Protein AF-A0A822FYW0-F1 (afdb_monomer_lite)

Radius of gyration: 16.7 Å; chains: 1; bounding box: 43×36×46 Å

pLDDT: mean 86.55, std 10.82, range [49.66, 96.69]

Secondary structure (DSSP, 8-state):
--EEEETTTTEEEESSSTTEEE-S----S-STTB---EEEEETHHHHH---S--EEEEEEE-SEEEEE--TT-SS-EEEEE--TTT-TTTT-EEEEEEETTTTEEE--SSHHHHHHHHHHHHHS--SSPPTTTSS-HHHHHHHHHTSGGG--SS---HHHHHHHHHHHHHS--

Sequence (173 aa):
IAFKYNCDNKIITSREYSDMYIDEDQWFGTLTGLKSGLLLSPIAIIKQNNSHYLCRKLIVPFGQVQAIKKSNEDHQTVNIERKSSSTSFIHEYFVFILNDRLRILQPTDSPAGWLYLALLHAMTSHPLPDQYMGMTGMERCFQLLHSAGCWSTQPYDSITRNILLQIATISPK

Structure (mmCIF, N/CA/C/O backbone):
data_AF-A0A822FYW0-F1
#
_entry.id   AF-A0A822FYW0-F1
#
loop_
_atom_site.group_PDB
_atom_site.id
_atom_site.type_symbol
_atom_site.label_atom_id
_atom_site.label_alt_id
_atom_site.label_comp_id
_atom_site.label_asym_id
_atom_site.label_entity_id
_atom_site.label_seq_id
_atom_site.pdbx_PDB_ins_code
_atom_site.Cartn_x
_atom_site.Cartn_y
_atom_site.Cartn_z
_atom_site.occupancy
_atom_site.B_iso_or_equiv
_atom_site.auth_seq_id
_atom_site.auth_comp_id
_atom_site.auth_asym_id
_atom_site.auth_atom_id
_atom_site.pdbx_PDB_model_num
ATOM 1 N N . ILE A 1 1 ? -14.566 2.846 -2.373 1.00 83.62 1 ILE A N 1
ATOM 2 C CA . ILE A 1 1 ? -14.699 2.545 -0.938 1.00 83.62 1 ILE A CA 1
ATOM 3 C C . ILE A 1 1 ? -15.712 3.440 -0.241 1.00 83.62 1 ILE A C 1
ATOM 5 O O . ILE A 1 1 ? -15.678 4.653 -0.428 1.00 83.62 1 ILE A O 1
ATOM 9 N N . ALA A 1 2 ? -16.610 2.851 0.546 1.00 92.12 2 ALA A N 1
ATOM 10 C CA . ALA A 1 2 ? -17.584 3.561 1.370 1.00 92.12 2 ALA A CA 1
ATOM 11 C C . ALA A 1 2 ? -17.328 3.377 2.875 1.00 92.12 2 ALA A C 1
ATOM 13 O O . ALA A 1 2 ? -17.020 2.279 3.347 1.00 92.12 2 ALA A O 1
ATOM 14 N N . PHE A 1 3 ? -17.538 4.454 3.635 1.00 95.00 3 PHE A N 1
ATOM 15 C CA . PHE A 1 3 ? -17.367 4.492 5.087 1.00 95.00 3 PHE A CA 1
ATOM 16 C C . PHE A 1 3 ? -18.643 4.954 5.795 1.00 95.00 3 PHE A C 1
ATOM 18 O O . PHE A 1 3 ? -19.472 5.664 5.222 1.00 95.00 3 PHE A O 1
ATOM 25 N N . LYS A 1 4 ? -18.812 4.542 7.053 1.00 95.38 4 LYS A N 1
ATOM 26 C CA . LYS A 1 4 ? -19.893 4.981 7.939 1.00 95.38 4 LYS A CA 1
ATOM 27 C C . LYS A 1 4 ? -19.295 5.520 9.231 1.00 95.38 4 LYS A C 1
ATOM 29 O O . LYS A 1 4 ? -18.627 4.783 9.953 1.00 95.38 4 LYS A O 1
ATOM 34 N N . TYR A 1 5 ? -19.581 6.781 9.530 1.00 95.19 5 TYR A N 1
ATOM 35 C CA . TYR A 1 5 ? -19.287 7.365 10.832 1.00 95.19 5 TYR A CA 1
ATOM 36 C C . TYR A 1 5 ? -20.348 6.934 11.849 1.00 95.19 5 TYR A C 1
ATOM 38 O O . TYR A 1 5 ? -21.546 6.977 11.557 1.00 95.19 5 TYR A O 1
ATOM 46 N N . ASN A 1 6 ? -19.908 6.488 13.021 1.00 91.12 6 ASN A N 1
ATOM 47 C CA . ASN A 1 6 ? -20.767 6.201 14.157 1.00 91.12 6 ASN A CA 1
ATOM 48 C C . ASN A 1 6 ? -20.524 7.268 15.234 1.00 91.12 6 ASN A C 1
ATOM 50 O O . ASN A 1 6 ? -19.420 7.396 15.756 1.00 91.12 6 ASN A O 1
ATOM 54 N N . CYS A 1 7 ? -21.561 8.052 15.538 1.00 90.75 7 CYS A N 1
ATOM 55 C CA . CYS A 1 7 ? -21.476 9.174 16.470 1.00 90.75 7 CYS A CA 1
ATOM 56 C C . CYS A 1 7 ? -21.283 8.739 17.929 1.00 90.75 7 CYS A C 1
ATOM 58 O O . CYS A 1 7 ? -20.664 9.479 18.690 1.00 90.75 7 CYS A O 1
ATOM 60 N N . ASP A 1 8 ? -21.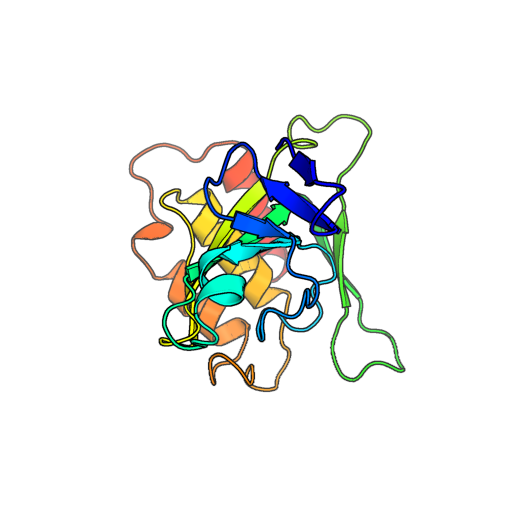785 7.561 18.312 1.00 89.69 8 ASP A N 1
ATOM 61 C CA . ASP A 1 8 ? -21.818 7.119 19.712 1.00 89.69 8 ASP A CA 1
ATOM 62 C C . ASP A 1 8 ? -20.422 6.748 20.211 1.00 89.69 8 ASP A C 1
ATOM 64 O O . ASP A 1 8 ? -20.012 7.109 21.311 1.00 89.69 8 ASP A O 1
ATOM 68 N N . ASN A 1 9 ? -19.668 6.043 19.371 1.00 86.19 9 ASN A N 1
ATOM 69 C CA . ASN A 1 9 ? -18.304 5.603 19.656 1.00 86.19 9 ASN A CA 1
ATOM 70 C C . ASN A 1 9 ? -17.241 6.401 18.882 1.00 86.19 9 ASN A C 1
ATOM 72 O O . ASN A 1 9 ? -16.061 6.101 19.022 1.00 86.19 9 ASN A O 1
ATOM 76 N N . LYS A 1 10 ? -17.644 7.409 18.094 1.00 90.12 10 LYS A N 1
ATOM 77 C CA . LYS A 1 10 ? -16.777 8.302 17.302 1.00 90.12 10 LYS A CA 1
ATOM 78 C C . LYS A 1 10 ? -15.834 7.586 16.327 1.00 90.12 10 LYS A C 1
ATOM 80 O O . LYS A 1 10 ? -14.814 8.147 15.944 1.00 90.12 10 LYS A O 1
ATOM 85 N N . ILE A 1 11 ? -16.184 6.380 15.873 1.00 91.88 11 ILE A N 1
ATOM 86 C CA . ILE A 1 11 ? -15.357 5.623 14.921 1.00 91.88 11 ILE A CA 1
ATOM 87 C C . ILE A 1 11 ? -15.910 5.709 13.497 1.00 91.88 11 ILE A C 1
ATOM 89 O O . ILE A 1 11 ? -17.124 5.760 13.270 1.00 91.88 11 ILE A O 1
ATOM 93 N N . ILE A 1 12 ? -15.015 5.650 12.511 1.00 95.31 12 ILE A N 1
ATOM 94 C CA . ILE A 1 12 ? -15.373 5.498 11.098 1.00 95.31 12 ILE A CA 1
ATOM 95 C C . ILE A 1 12 ? -15.151 4.039 10.695 1.00 95.31 12 ILE A C 1
ATOM 97 O O . ILE A 1 12 ? -14.026 3.555 10.699 1.00 95.31 12 ILE A O 1
ATOM 101 N N . THR A 1 13 ? -16.221 3.341 10.323 1.00 95.25 13 THR A N 1
ATOM 102 C CA . THR A 1 13 ? -16.196 1.926 9.905 1.00 95.25 13 THR A CA 1
ATOM 103 C C . THR A 1 13 ? -16.233 1.783 8.388 1.00 95.25 13 THR A C 1
ATOM 105 O O . THR A 1 13 ? -16.870 2.585 7.699 1.00 95.25 13 THR A O 1
ATOM 108 N N . SER A 1 14 ? -15.562 0.764 7.852 1.00 94.75 14 SER A N 1
ATOM 109 C CA . SER A 1 14 ? -15.649 0.428 6.427 1.00 94.75 14 SER A CA 1
ATOM 110 C C . SER A 1 14 ? -16.922 -0.367 6.133 1.00 94.75 14 SER A C 1
ATOM 112 O O . SER A 1 14 ? -17.320 -1.230 6.914 1.00 94.75 14 SER A O 1
ATOM 114 N N . ARG A 1 15 ? -17.568 -0.096 4.991 1.00 94.12 15 ARG A N 1
ATOM 115 C CA . ARG A 1 15 ? -18.673 -0.936 4.496 1.00 94.12 15 ARG A CA 1
ATOM 116 C C . ARG A 1 15 ? -18.187 -2.183 3.759 1.00 94.12 15 ARG A C 1
ATOM 118 O O . ARG A 1 15 ? -18.878 -3.191 3.775 1.00 94.12 15 ARG A O 1
ATOM 125 N N . GLU A 1 16 ? -17.034 -2.096 3.104 1.00 93.38 16 GLU A N 1
ATOM 126 C CA . GLU A 1 16 ? -16.462 -3.184 2.296 1.00 93.38 16 GLU A CA 1
ATOM 127 C C . GLU A 1 16 ? -15.632 -4.151 3.137 1.00 93.38 16 GLU A C 1
ATOM 129 O O . GLU A 1 16 ? -15.653 -5.356 2.902 1.00 93.38 16 GLU A O 1
ATOM 134 N N . TYR A 1 17 ? -14.927 -3.632 4.144 1.00 92.62 17 TYR A N 1
ATOM 135 C CA . TYR A 1 17 ? -14.170 -4.437 5.093 1.00 92.62 17 TYR A CA 1
ATOM 136 C C . TYR A 1 17 ? -14.927 -4.492 6.416 1.00 92.62 17 TYR A C 1
ATOM 138 O O . TYR A 1 17 ? -14.750 -3.634 7.281 1.00 92.62 17 TYR A O 1
ATOM 146 N N . SER A 1 18 ? -15.806 -5.487 6.550 1.00 90.44 18 SER A N 1
ATOM 147 C CA . SER A 1 18 ? -16.567 -5.713 7.781 1.00 90.44 18 SER A CA 1
ATOM 148 C C . SER A 1 18 ? -15.644 -5.852 8.991 1.00 90.44 18 SER A C 1
ATOM 150 O O . SER A 1 18 ? -14.515 -6.328 8.878 1.00 90.44 18 SER A O 1
ATOM 152 N N . ASP A 1 19 ? -16.132 -5.399 10.143 1.00 89.88 19 ASP A N 1
ATOM 153 C CA . ASP A 1 19 ? -15.397 -5.381 11.410 1.00 89.88 19 ASP A CA 1
ATOM 154 C C . ASP A 1 19 ? -14.069 -4.605 11.388 1.00 89.88 19 ASP A C 1
ATOM 156 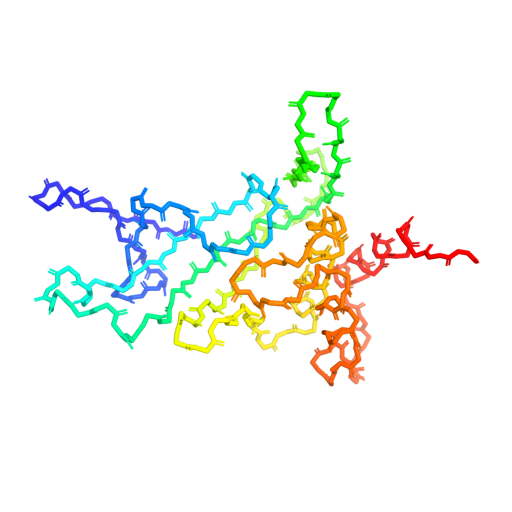O O . ASP A 1 19 ? -13.226 -4.804 12.262 1.00 89.88 19 ASP A O 1
ATOM 160 N N . MET A 1 20 ? -13.893 -3.681 10.437 1.00 93.38 20 MET A N 1
ATOM 161 C CA . MET A 1 20 ? -12.729 -2.798 10.353 1.00 93.38 20 MET A CA 1
ATOM 162 C C . MET A 1 20 ? -13.132 -1.328 10.497 1.00 93.38 20 MET A C 1
ATOM 164 O O . MET A 1 20 ? -14.143 -0.873 9.948 1.00 93.38 20 MET A O 1
ATOM 168 N N . TYR A 1 21 ? -12.305 -0.567 11.207 1.00 94.25 21 TYR A N 1
ATOM 169 C CA . TYR A 1 21 ? -12.429 0.881 11.365 1.00 94.25 21 TYR A CA 1
ATOM 170 C C . TYR A 1 21 ? -11.152 1.586 10.897 1.00 94.25 21 TYR A C 1
ATOM 172 O O . TYR A 1 21 ? -10.107 0.950 10.779 1.00 94.25 21 TYR A O 1
ATOM 180 N N . ILE A 1 22 ? -11.242 2.878 10.582 1.00 95.00 22 ILE A N 1
ATOM 181 C CA . ILE A 1 22 ? -10.068 3.704 10.271 1.00 95.00 22 ILE A CA 1
ATOM 182 C C . ILE A 1 22 ? -9.245 3.863 11.546 1.00 95.00 22 ILE A C 1
ATOM 184 O O . ILE A 1 22 ? -9.761 4.398 12.525 1.00 95.00 22 ILE A O 1
ATOM 188 N N . ASP A 1 23 ? -7.994 3.406 11.525 1.00 91.94 23 ASP A N 1
ATOM 189 C CA . ASP A 1 23 ? -7.101 3.524 12.678 1.00 91.94 23 ASP A CA 1
ATOM 190 C C . ASP A 1 23 ? -6.850 5.005 13.010 1.00 91.94 23 ASP A C 1
ATOM 192 O O . ASP A 1 23 ? -6.688 5.832 12.113 1.00 91.94 23 ASP A O 1
ATOM 196 N N . GLU A 1 24 ? -6.830 5.368 14.287 1.00 89.69 24 GLU A N 1
ATOM 197 C CA . GLU A 1 24 ? -6.449 6.729 14.679 1.00 89.69 24 GLU A CA 1
ATOM 198 C C . GLU A 1 24 ? -4.943 6.932 14.491 1.00 89.69 24 GLU A C 1
ATOM 200 O O . GLU A 1 24 ? -4.506 8.006 14.069 1.00 89.69 24 GLU A O 1
ATOM 205 N N . ASP A 1 25 ? -4.161 5.874 14.725 1.00 89.44 25 ASP A N 1
ATOM 206 C CA . ASP A 1 25 ? -2.747 5.832 14.396 1.00 89.44 25 ASP A CA 1
ATOM 207 C C . ASP A 1 25 ? -2.561 5.286 12.976 1.00 89.44 25 ASP A C 1
ATOM 209 O O . ASP A 1 25 ? -2.619 4.086 12.702 1.00 89.44 25 ASP A O 1
ATOM 213 N N . GLN A 1 26 ? -2.321 6.197 12.036 1.00 92.12 26 GLN A N 1
ATOM 214 C CA . GLN A 1 26 ? -2.063 5.861 10.635 1.00 92.12 26 GLN A CA 1
ATOM 215 C C . GLN A 1 26 ? -0.629 5.355 10.390 1.00 92.12 26 GLN A C 1
ATOM 217 O O . GLN A 1 26 ? -0.213 5.210 9.238 1.00 92.12 26 GLN A O 1
ATOM 222 N N . TRP A 1 27 ? 0.141 5.067 11.442 1.00 86.94 27 TRP A N 1
ATOM 223 C CA . TRP A 1 27 ? 1.457 4.457 11.332 1.00 86.94 27 TRP A CA 1
ATOM 224 C C . TRP A 1 27 ? 1.377 2.927 11.175 1.00 86.94 27 TRP A C 1
ATOM 226 O O . TRP A 1 27 ? 0.875 2.181 12.019 1.00 86.94 27 TRP A O 1
ATOM 236 N N . PHE A 1 28 ? 1.925 2.431 10.065 1.00 86.12 28 PHE A N 1
ATOM 237 C CA . PHE A 1 28 ? 1.975 1.002 9.720 1.00 86.12 28 PHE A CA 1
ATOM 238 C C . PHE A 1 28 ? 3.388 0.406 9.808 1.00 86.12 28 PHE A C 1
ATOM 240 O O . PHE A 1 28 ? 3.613 -0.713 9.356 1.00 86.12 28 PHE A O 1
ATOM 247 N N . GLY A 1 29 ? 4.353 1.138 10.373 1.00 83.31 29 GLY A N 1
ATOM 248 C CA . GLY A 1 29 ? 5.706 0.645 10.655 1.00 83.31 29 GLY A CA 1
ATOM 249 C C . GLY A 1 29 ? 6.628 0.492 9.450 1.00 83.31 29 GLY A C 1
ATOM 250 O O . GLY A 1 29 ? 7.838 0.536 9.633 1.00 83.31 29 GLY A O 1
ATOM 251 N N . THR A 1 30 ? 6.075 0.365 8.243 1.00 89.69 30 THR A N 1
ATOM 252 C CA . THR A 1 30 ? 6.832 0.153 7.010 1.00 89.69 30 THR A CA 1
ATOM 253 C C . THR A 1 30 ? 6.597 1.224 5.939 1.00 89.69 30 THR A C 1
ATOM 255 O O . THR A 1 30 ? 5.927 2.215 6.205 1.00 89.69 30 THR A O 1
ATOM 258 N N . LEU A 1 31 ? 7.162 1.058 4.734 1.00 91.56 31 LEU A N 1
ATOM 259 C CA . LEU A 1 31 ? 7.082 1.982 3.598 1.00 91.56 31 LEU A CA 1
ATOM 260 C C . LEU A 1 31 ? 7.452 3.415 4.016 1.00 91.56 31 LEU A C 1
ATOM 262 O O . LEU A 1 31 ? 6.793 4.388 3.640 1.00 91.56 31 LEU A O 1
ATOM 266 N N . THR A 1 32 ? 8.512 3.543 4.822 1.00 88.81 32 THR A N 1
ATOM 267 C CA . THR A 1 32 ? 8.943 4.810 5.421 1.00 88.81 32 THR A CA 1
ATOM 268 C C . THR A 1 32 ? 9.105 5.897 4.366 1.00 88.81 32 THR A C 1
ATOM 270 O O . THR A 1 32 ? 9.856 5.747 3.398 1.00 88.81 32 THR A O 1
ATOM 273 N N . GLY A 1 33 ? 8.390 7.002 4.579 1.00 88.88 33 GLY A N 1
ATOM 274 C CA . GLY A 1 33 ? 8.323 8.130 3.655 1.00 88.88 33 GLY A CA 1
ATOM 275 C C . GLY A 1 33 ? 7.015 8.218 2.873 1.00 88.88 33 GLY A C 1
ATOM 276 O O . GLY A 1 33 ? 6.684 9.312 2.416 1.00 88.88 33 GLY A O 1
ATOM 277 N N . LEU A 1 34 ? 6.240 7.133 2.764 1.00 93.12 34 LEU A N 1
ATOM 278 C CA . LEU A 1 34 ? 4.944 7.135 2.085 1.00 93.12 34 LEU A CA 1
ATOM 279 C C . LEU A 1 34 ? 3.931 8.024 2.815 1.00 93.12 34 LEU A C 1
ATOM 281 O O . LEU A 1 34 ? 3.665 7.845 4.001 1.00 93.12 34 LEU A O 1
ATOM 285 N N . LYS A 1 35 ? 3.349 8.984 2.091 1.00 91.88 35 LYS A N 1
ATOM 286 C CA . LYS A 1 35 ? 2.340 9.925 2.615 1.00 91.88 35 LYS A CA 1
ATOM 287 C C . LYS A 1 35 ? 0.915 9.607 2.173 1.00 91.88 35 LYS A C 1
ATOM 289 O O . LYS A 1 35 ? -0.015 10.324 2.527 1.00 91.88 35 LYS A O 1
ATOM 294 N N . SER A 1 36 ? 0.736 8.562 1.372 1.00 90.88 36 SER A N 1
ATOM 295 C CA . SER A 1 36 ? -0.547 8.199 0.777 1.00 90.88 36 SER A CA 1
ATOM 296 C C . SER A 1 36 ? -0.920 6.778 1.180 1.00 90.88 36 SER A C 1
ATOM 2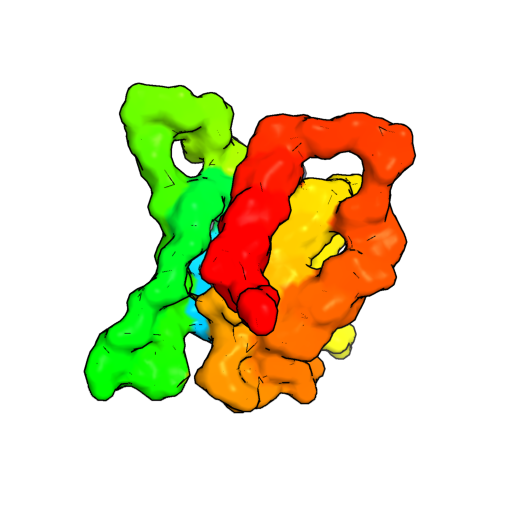98 O O . SER A 1 36 ? -0.438 5.816 0.592 1.00 90.88 36 SER A O 1
ATOM 300 N N . GLY A 1 37 ? -1.785 6.655 2.181 1.00 93.94 37 GLY A N 1
ATOM 301 C CA . GLY A 1 37 ? -2.300 5.380 2.658 1.00 93.94 37 GLY A CA 1
ATOM 302 C C . GLY A 1 37 ? -3.399 5.600 3.689 1.00 93.94 37 GLY A C 1
ATOM 303 O O . GLY A 1 37 ? -3.400 6.616 4.379 1.00 93.94 37 GLY A O 1
ATOM 304 N N . LEU A 1 38 ? -4.342 4.667 3.758 1.00 95.81 38 LEU A N 1
ATOM 305 C CA . LEU A 1 38 ? -5.388 4.630 4.769 1.00 95.81 38 LEU A CA 1
ATOM 306 C C . LEU A 1 38 ? -5.341 3.276 5.469 1.00 95.81 38 LEU A C 1
ATOM 308 O O . LEU A 1 38 ? -5.624 2.242 4.858 1.00 95.81 38 LEU A O 1
ATOM 312 N N . LEU A 1 39 ? -4.964 3.292 6.739 1.00 95.31 39 LEU A N 1
ATOM 313 C CA . LEU A 1 39 ? -4.846 2.109 7.570 1.00 95.31 39 LEU A CA 1
ATOM 314 C C . LEU A 1 39 ? -6.175 1.807 8.257 1.00 95.31 39 LEU A C 1
ATOM 316 O O . LEU A 1 39 ? -6.785 2.679 8.882 1.00 95.31 39 LEU A O 1
ATOM 320 N N . LEU A 1 40 ? -6.611 0.558 8.127 1.00 95.38 40 LEU A N 1
ATOM 321 C CA . LEU A 1 40 ? -7.784 0.014 8.787 1.00 95.38 40 LEU A CA 1
ATOM 322 C C . LEU A 1 40 ? -7.381 -1.046 9.806 1.00 95.38 40 LEU A C 1
ATOM 324 O O . LEU A 1 40 ? -6.558 -1.918 9.511 1.00 95.38 40 LEU A O 1
ATOM 328 N N . SER A 1 41 ? -8.048 -1.015 10.952 1.00 92.69 41 SER A N 1
ATOM 329 C CA . SER A 1 41 ? -7.793 -1.897 12.084 1.00 92.69 41 SER A CA 1
ATOM 330 C C . SER A 1 41 ? -9.047 -2.671 12.500 1.00 92.69 41 SER A C 1
ATOM 332 O O . SER A 1 41 ? -10.159 -2.150 12.382 1.00 92.69 41 SER A O 1
ATOM 334 N N . PRO A 1 42 ? -8.912 -3.926 12.973 1.00 90.94 42 PRO A N 1
ATOM 335 C CA . PRO A 1 42 ? -10.047 -4.701 13.468 1.00 90.94 42 PRO A CA 1
ATOM 336 C C . PRO A 1 42 ? -10.727 -4.060 14.686 1.00 90.94 42 PRO A C 1
ATOM 338 O O . PRO A 1 42 ? -10.082 -3.770 15.691 1.00 90.94 42 PRO A O 1
ATOM 341 N N . ILE A 1 43 ? -12.058 -3.958 14.676 1.00 87.12 43 ILE A N 1
ATOM 342 C CA . ILE A 1 43 ? -12.859 -3.452 15.811 1.00 87.12 43 ILE A CA 1
ATOM 343 C C . ILE A 1 43 ? -12.651 -4.307 17.076 1.00 87.12 43 ILE A C 1
ATOM 345 O O . ILE A 1 43 ? -12.797 -3.820 18.196 1.00 87.12 43 ILE A O 1
ATOM 349 N N . ALA A 1 44 ? -12.281 -5.583 16.921 1.00 79.38 44 ALA A N 1
ATOM 350 C CA . ALA A 1 44 ? -11.977 -6.478 18.036 1.00 79.38 44 ALA A CA 1
ATOM 351 C C . ALA A 1 44 ? -10.856 -5.955 18.960 1.00 79.38 44 ALA A C 1
ATOM 353 O O . ALA A 1 44 ? -10.910 -6.237 20.156 1.00 79.38 44 ALA A O 1
ATOM 354 N N . ILE A 1 45 ? -9.910 -5.148 18.451 1.00 70.62 45 ILE A N 1
ATOM 355 C CA . ILE A 1 45 ? -8.856 -4.504 19.261 1.00 70.62 45 ILE A CA 1
ATOM 356 C C . ILE A 1 45 ? -9.473 -3.680 20.382 1.00 70.62 45 ILE A C 1
ATOM 358 O O . ILE A 1 45 ? -9.120 -3.851 21.547 1.00 70.62 45 ILE A O 1
ATOM 362 N N . ILE A 1 46 ? -10.438 -2.832 20.015 1.00 67.75 46 ILE A N 1
ATOM 363 C CA . ILE A 1 46 ? -11.130 -1.921 20.929 1.00 67.75 46 ILE A CA 1
ATOM 364 C C . ILE A 1 46 ? -11.815 -2.720 22.044 1.00 67.75 46 ILE A C 1
ATOM 366 O O . ILE A 1 46 ? -11.877 -2.284 23.188 1.00 67.75 46 ILE A O 1
ATOM 370 N N . LYS A 1 47 ? -12.330 -3.911 21.716 1.00 64.81 47 LYS A N 1
ATOM 371 C CA . LYS A 1 47 ? -13.102 -4.740 22.647 1.00 64.81 47 LYS A CA 1
ATOM 372 C C . LYS A 1 47 ? -12.240 -5.599 23.569 1.00 64.81 47 LYS A C 1
ATOM 374 O O . LYS A 1 47 ? -12.693 -5.921 24.662 1.00 64.81 47 LYS A O 1
ATOM 379 N N . GLN A 1 48 ? -11.061 -6.034 23.125 1.00 63.19 48 GLN A N 1
ATOM 380 C CA . GLN A 1 48 ? -10.300 -7.078 23.820 1.00 63.19 48 GLN A CA 1
ATOM 381 C C . GLN A 1 48 ? -9.014 -6.586 24.495 1.00 63.19 48 GLN A C 1
ATOM 383 O O . GLN A 1 48 ? -8.377 -7.396 25.163 1.00 63.19 48 GLN A O 1
ATOM 388 N N . ASN A 1 49 ? -8.609 -5.313 24.342 1.00 59.09 49 ASN A N 1
ATOM 389 C CA . ASN A 1 49 ? -7.305 -4.800 24.815 1.00 59.09 49 ASN A CA 1
ATOM 390 C C . ASN A 1 49 ? -6.123 -5.712 24.421 1.00 59.09 49 ASN A C 1
ATOM 392 O O . ASN A 1 49 ? -5.087 -5.744 25.083 1.00 59.09 49 ASN A O 1
ATOM 396 N N . ASN A 1 50 ? -6.290 -6.502 23.357 1.00 55.22 50 ASN A N 1
ATOM 397 C CA . ASN A 1 50 ? -5.384 -7.580 23.009 1.00 55.22 50 ASN A CA 1
ATOM 398 C C . ASN A 1 50 ? -4.673 -7.205 21.713 1.00 55.22 50 ASN A C 1
ATOM 400 O O . ASN A 1 50 ? -5.264 -7.216 20.635 1.00 55.22 50 ASN A O 1
ATOM 404 N N . SER A 1 51 ? -3.396 -6.854 21.835 1.00 55.34 51 SER A N 1
ATOM 405 C CA . SER A 1 51 ? -2.586 -6.288 20.747 1.00 55.34 51 SER A CA 1
ATOM 406 C C . SER A 1 51 ? -2.093 -7.332 19.724 1.00 55.34 51 SER A C 1
ATOM 408 O O . SER A 1 51 ? -1.334 -7.018 18.815 1.00 55.34 51 SER A O 1
ATOM 410 N N . HIS A 1 52 ? -2.472 -8.609 19.872 1.00 54.44 52 HIS A N 1
ATOM 411 C CA . HIS A 1 52 ? -1.683 -9.725 19.330 1.00 54.44 52 HIS A CA 1
ATOM 412 C C . HIS A 1 52 ? -2.243 -10.477 18.108 1.00 54.44 52 HIS A C 1
ATOM 414 O O . HIS A 1 52 ? -1.645 -11.475 17.705 1.00 54.44 52 HIS A O 1
ATOM 420 N N . TYR A 1 53 ? -3.306 -10.004 17.445 1.00 56.81 53 TYR A N 1
ATOM 421 C CA . TYR A 1 53 ? -3.847 -10.681 16.245 1.00 56.81 53 TYR A CA 1
ATOM 422 C C . TYR A 1 53 ? -4.271 -9.733 15.117 1.00 56.81 53 TYR A C 1
ATOM 424 O O . TYR A 1 53 ? -5.345 -9.884 14.535 1.00 56.81 53 TYR A O 1
ATOM 432 N N . LEU A 1 54 ? -3.462 -8.719 14.812 1.00 69.12 54 LEU A N 1
ATOM 433 C CA . LEU A 1 54 ? -3.914 -7.633 13.944 1.00 69.12 54 LEU A CA 1
ATOM 434 C C . LEU A 1 54 ? -3.474 -7.877 12.505 1.00 69.12 54 LEU A C 1
ATOM 436 O O . LEU A 1 54 ? -2.346 -7.606 12.109 1.00 69.12 54 LEU A O 1
ATOM 440 N N . CYS A 1 55 ? -4.394 -8.448 11.726 1.00 84.25 55 CYS A N 1
ATOM 441 C CA . CYS A 1 55 ? -4.373 -8.339 10.272 1.00 84.25 55 CYS A CA 1
ATOM 442 C C . CYS A 1 55 ? -4.993 -6.987 9.900 1.00 84.25 55 CYS A C 1
ATOM 444 O O . CYS A 1 55 ? -6.173 -6.918 9.547 1.00 84.25 55 CYS A O 1
ATOM 446 N N . ARG A 1 56 ? -4.219 -5.906 10.044 1.00 92.25 56 ARG A N 1
ATOM 447 C CA . ARG A 1 56 ? -4.624 -4.567 9.597 1.00 92.25 56 ARG A CA 1
ATOM 448 C C . ARG A 1 56 ? -4.637 -4.526 8.070 1.00 92.25 56 ARG A C 1
ATOM 450 O O . ARG A 1 56 ? -3.982 -5.330 7.402 1.00 92.25 56 ARG A O 1
ATOM 457 N N . LYS A 1 57 ? -5.401 -3.607 7.490 1.00 95.00 57 LYS A N 1
ATOM 458 C CA . LYS A 1 57 ? -5.464 -3.422 6.034 1.00 95.00 57 LYS A CA 1
ATOM 459 C C . LYS A 1 57 ? -4.980 -2.032 5.675 1.00 95.00 57 LYS A C 1
ATOM 461 O O . LYS A 1 57 ? -5.552 -1.053 6.134 1.00 95.00 57 LYS A O 1
ATOM 466 N N . LEU A 1 58 ? -3.961 -1.948 4.833 1.00 95.94 58 LEU A N 1
ATOM 467 C CA . LEU A 1 58 ? -3.478 -0.691 4.283 1.00 95.94 58 LEU A CA 1
ATOM 468 C C . LEU A 1 58 ? -4.063 -0.509 2.884 1.00 95.94 58 LEU A C 1
ATOM 470 O O . LEU A 1 58 ? -3.761 -1.282 1.977 1.00 95.94 58 LEU A O 1
ATOM 474 N N . ILE A 1 59 ? -4.903 0.506 2.713 1.00 96.12 59 ILE A N 1
ATOM 475 C CA . ILE A 1 59 ? -5.425 0.914 1.410 1.00 96.12 59 ILE A CA 1
ATOM 476 C C . ILE A 1 59 ? -4.497 1.981 0.847 1.00 96.12 59 ILE A C 1
ATOM 478 O O . ILE A 1 59 ? -4.305 3.025 1.467 1.00 96.12 59 ILE A O 1
ATOM 482 N N . VAL A 1 60 ? -3.954 1.744 -0.340 1.00 95.88 60 VAL A N 1
ATOM 483 C CA . VAL A 1 60 ? -3.056 2.674 -1.023 1.00 95.88 60 VAL A CA 1
ATOM 484 C C . VAL A 1 60 ? -3.679 3.052 -2.365 1.00 95.88 60 VAL A C 1
ATOM 486 O O . VAL A 1 60 ? -3.993 2.154 -3.150 1.00 95.88 60 VAL A O 1
ATOM 489 N N . PRO A 1 61 ? -3.889 4.347 -2.658 1.00 94.50 61 PRO A N 1
ATOM 490 C CA . PRO A 1 61 ? -4.380 4.755 -3.969 1.00 94.50 61 PRO A CA 1
ATOM 491 C C . PRO A 1 61 ? -3.381 4.356 -5.054 1.00 94.50 61 PRO A C 1
ATOM 493 O O . PRO A 1 61 ? -2.178 4.385 -4.821 1.00 94.50 61 PRO A O 1
ATOM 496 N N . PHE A 1 62 ? -3.860 4.039 -6.250 1.00 93.50 62 PHE A N 1
ATOM 497 C CA . PHE A 1 62 ? -2.987 3.821 -7.394 1.00 93.50 62 PHE A CA 1
ATOM 498 C C . PHE A 1 62 ? -2.709 5.138 -8.135 1.00 93.50 62 PHE A C 1
ATOM 500 O O . PHE A 1 62 ? -3.566 6.018 -8.244 1.00 93.50 62 PHE A O 1
ATOM 507 N N . GLY A 1 63 ? -1.487 5.286 -8.645 1.00 92.69 63 GLY A N 1
ATOM 508 C CA . GLY A 1 63 ? -1.047 6.476 -9.366 1.00 92.69 63 GLY A CA 1
ATOM 509 C C . GLY A 1 63 ? 0.450 6.469 -9.659 1.00 92.69 63 GLY A C 1
ATOM 510 O O . GLY A 1 63 ? 1.131 5.453 -9.490 1.00 92.69 63 GLY A O 1
ATOM 511 N N . GLN A 1 64 ? 0.961 7.617 -10.102 1.00 93.00 64 GLN A N 1
ATOM 512 C CA . GLN A 1 64 ? 2.387 7.797 -10.359 1.00 93.00 64 GLN A CA 1
ATOM 513 C C . GLN A 1 64 ? 3.123 8.048 -9.040 1.00 93.00 64 GLN A C 1
ATOM 515 O O . GLN A 1 64 ? 2.881 9.054 -8.371 1.00 93.00 64 GLN A O 1
ATOM 520 N N . VAL A 1 65 ? 4.014 7.133 -8.667 1.00 94.31 65 VAL A N 1
ATOM 521 C CA . VAL A 1 65 ? 4.782 7.199 -7.422 1.00 94.31 65 VAL A CA 1
ATOM 522 C C . VAL A 1 65 ? 5.988 8.110 -7.627 1.00 94.31 65 VAL A C 1
ATOM 524 O O . VAL A 1 65 ? 6.756 7.936 -8.572 1.00 94.31 65 VAL A O 1
ATOM 527 N N . GLN A 1 66 ? 6.156 9.097 -6.750 1.00 92.81 66 GLN A N 1
ATOM 528 C CA . GLN A 1 66 ? 7.242 10.073 -6.820 1.00 92.81 66 GLN A CA 1
ATOM 529 C C . GLN A 1 66 ? 7.928 10.194 -5.467 1.00 92.81 66 GLN A C 1
ATOM 531 O O . GLN A 1 66 ? 7.274 10.456 -4.457 1.00 92.81 66 GLN A O 1
ATOM 536 N N . ALA A 1 67 ? 9.249 10.031 -5.466 1.00 90.12 67 ALA A N 1
ATOM 537 C CA . ALA A 1 67 ? 10.092 10.254 -4.302 1.00 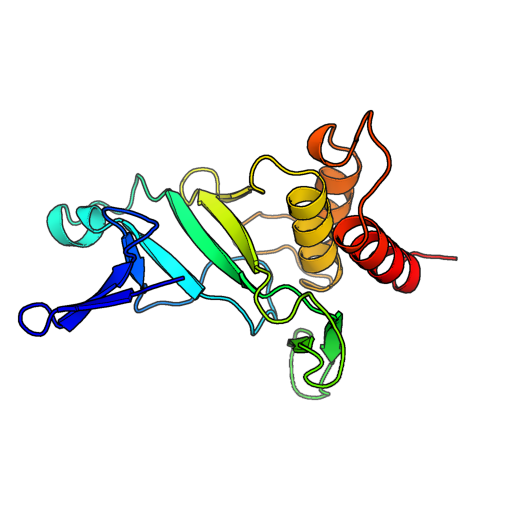90.12 67 ALA A CA 1
ATOM 538 C C . ALA A 1 67 ? 10.746 11.636 -4.403 1.00 90.12 67 ALA A C 1
ATOM 540 O O . ALA A 1 67 ? 11.369 11.975 -5.407 1.00 90.12 67 ALA A O 1
ATOM 541 N N . ILE A 1 68 ? 10.607 12.432 -3.348 1.00 88.50 68 ILE A N 1
ATOM 542 C CA . ILE A 1 68 ? 11.209 13.755 -3.216 1.00 88.50 68 ILE A CA 1
ATOM 543 C C . ILE A 1 68 ? 12.078 13.727 -1.964 1.00 88.50 68 ILE A C 1
ATOM 545 O O . ILE A 1 68 ? 11.576 13.555 -0.853 1.00 88.50 68 ILE A O 1
ATOM 549 N N . LYS A 1 69 ? 13.388 13.917 -2.133 1.00 84.00 69 LYS A N 1
ATOM 550 C CA . LYS A 1 69 ? 14.307 14.107 -1.010 1.00 84.00 69 LYS A CA 1
ATOM 551 C C . LYS A 1 69 ? 14.442 15.598 -0.730 1.00 84.00 69 LYS A C 1
ATOM 553 O O . LYS A 1 69 ? 14.987 16.336 -1.548 1.00 84.00 69 LYS A O 1
ATOM 558 N N . LYS A 1 70 ? 13.937 16.047 0.417 1.00 81.19 70 LYS A N 1
ATOM 559 C CA . LYS A 1 70 ? 14.184 17.411 0.896 1.00 81.19 70 LYS A CA 1
ATOM 560 C C . LYS A 1 70 ? 15.508 17.452 1.649 1.00 81.19 70 LYS A C 1
ATOM 562 O O . LYS A 1 70 ? 15.885 16.477 2.288 1.00 81.19 70 LYS A O 1
ATOM 567 N N . SER A 1 71 ? 16.192 18.591 1.609 1.00 76.94 71 SER A N 1
ATOM 568 C CA . SER A 1 71 ? 17.480 18.792 2.290 1.00 76.94 71 SER A CA 1
ATOM 569 C C . SER A 1 71 ? 17.422 18.615 3.811 1.00 76.94 71 SER A C 1
ATOM 571 O O . SER A 1 71 ? 18.455 18.378 4.425 1.00 76.94 71 SER A O 1
ATOM 573 N N . ASN A 1 72 ? 16.230 18.729 4.407 1.00 80.25 72 ASN A N 1
ATOM 574 C CA . ASN A 1 72 ? 16.024 18.754 5.857 1.00 80.25 72 ASN A CA 1
ATOM 575 C C . ASN A 1 72 ? 15.331 17.482 6.388 1.00 80.25 72 ASN A C 1
ATOM 577 O O . ASN A 1 72 ? 14.897 17.472 7.535 1.00 80.25 72 ASN A O 1
ATOM 581 N N . GLU A 1 73 ? 15.142 16.454 5.555 1.00 75.56 73 GLU A N 1
ATOM 582 C CA . GLU A 1 73 ? 14.491 15.196 5.943 1.00 75.56 73 GLU A CA 1
ATOM 583 C C . GLU A 1 73 ? 15.501 14.038 5.848 1.00 75.56 73 GLU A C 1
ATOM 585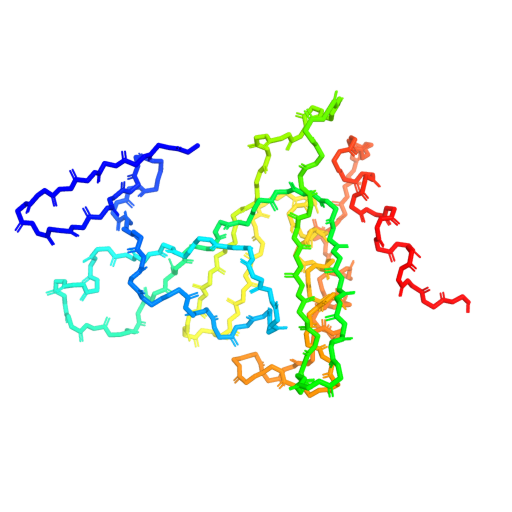 O O . GLU A 1 73 ? 16.199 13.895 4.840 1.00 75.56 73 GLU A O 1
ATOM 590 N N . ASP A 1 74 ? 15.557 13.194 6.883 1.00 76.25 74 ASP A N 1
ATOM 591 C CA . ASP A 1 74 ? 16.479 12.044 6.948 1.00 76.25 74 ASP A CA 1
ATOM 592 C C . ASP A 1 74 ? 16.122 10.937 5.943 1.00 76.25 74 ASP A C 1
ATOM 594 O O . ASP A 1 74 ? 16.969 10.139 5.540 1.00 76.25 74 ASP A O 1
ATOM 598 N N . HIS A 1 75 ? 14.863 10.900 5.505 1.00 76.19 75 HIS A N 1
ATOM 599 C CA . HIS A 1 75 ? 14.352 9.964 4.513 1.00 76.19 75 HIS A CA 1
ATOM 600 C C . HIS A 1 75 ? 13.614 10.710 3.398 1.00 76.19 75 HIS A C 1
ATOM 602 O O . HIS A 1 75 ? 13.107 11.814 3.588 1.00 76.19 75 HIS A O 1
ATOM 608 N N . GLN A 1 76 ? 13.510 10.096 2.219 1.00 86.75 76 GLN A N 1
ATOM 609 C CA . GLN A 1 76 ? 12.707 10.667 1.139 1.00 86.75 76 GLN A CA 1
ATOM 610 C C . GLN A 1 76 ? 11.216 10.648 1.485 1.00 86.75 76 GLN A C 1
ATOM 612 O O . GLN A 1 76 ? 10.728 9.741 2.163 1.00 86.75 76 GLN A O 1
ATOM 617 N N . THR A 1 77 ? 10.491 11.653 1.010 1.00 90.50 77 THR A N 1
ATOM 618 C CA . THR A 1 77 ? 9.032 11.703 1.066 1.00 90.50 77 THR A CA 1
ATOM 619 C C . THR A 1 77 ? 8.475 11.131 -0.232 1.00 90.50 77 THR A C 1
ATOM 621 O O . THR A 1 77 ? 8.900 11.522 -1.318 1.00 90.50 77 THR A O 1
ATOM 624 N N . VAL A 1 78 ? 7.513 10.218 -0.128 1.00 92.81 78 VAL A N 1
ATOM 625 C CA . VAL A 1 78 ? 6.926 9.506 -1.266 1.00 92.81 78 VAL A CA 1
ATOM 626 C C . VAL A 1 78 ? 5.454 9.855 -1.375 1.00 92.81 78 VAL A C 1
ATOM 628 O O . VAL A 1 78 ? 4.672 9.615 -0.452 1.00 92.81 78 VAL A O 1
ATOM 631 N N . ASN A 1 79 ? 5.081 10.414 -2.521 1.00 93.69 79 ASN A N 1
ATOM 632 C CA . ASN A 1 79 ? 3.717 10.807 -2.841 1.00 93.69 79 ASN A CA 1
ATOM 633 C C . ASN A 1 79 ? 3.204 10.015 -4.041 1.00 93.69 79 ASN A C 1
ATOM 635 O O . ASN A 1 79 ? 3.975 9.604 -4.910 1.00 93.69 79 ASN A O 1
ATOM 639 N N . ILE A 1 80 ? 1.886 9.841 -4.097 1.00 94.06 80 ILE A N 1
ATOM 640 C CA . ILE A 1 80 ? 1.209 9.186 -5.213 1.00 94.06 80 ILE A CA 1
ATOM 641 C C . ILE A 1 80 ? 0.390 10.243 -5.953 1.00 94.06 80 ILE A C 1
ATOM 643 O O . ILE A 1 80 ? -0.644 10.706 -5.468 1.00 94.06 80 ILE A O 1
ATOM 647 N N . GLU A 1 81 ? 0.862 10.645 -7.132 1.00 90.38 81 GLU A N 1
ATOM 648 C CA . GLU A 1 81 ? 0.154 11.594 -7.984 1.00 90.38 81 GLU A CA 1
ATOM 649 C C . GLU A 1 81 ? -0.957 10.876 -8.759 1.00 90.38 81 GLU A C 1
ATOM 651 O O . GLU A 1 81 ? -0.710 9.991 -9.586 1.00 90.38 81 GLU A O 1
ATOM 656 N N . ARG A 1 82 ? -2.200 11.296 -8.515 1.00 85.25 82 ARG A N 1
ATOM 657 C CA . ARG A 1 82 ? -3.375 10.870 -9.280 1.00 85.25 82 ARG A CA 1
ATOM 658 C C . ARG A 1 82 ? -3.692 11.947 -10.313 1.00 85.25 82 ARG A C 1
ATOM 660 O O . ARG A 1 82 ? -4.264 12.979 -9.970 1.00 85.25 82 ARG A O 1
ATOM 667 N N . LYS A 1 83 ? -3.296 11.741 -11.570 1.00 69.44 83 LYS A N 1
ATOM 668 C CA . LYS A 1 83 ? -3.546 12.724 -12.637 1.00 69.44 83 LYS A CA 1
ATOM 669 C C . LYS A 1 83 ? -5.052 12.859 -12.884 1.00 69.44 83 LYS A C 1
ATOM 671 O O . LYS A 1 83 ? -5.728 11.891 -13.214 1.00 69.44 83 LYS A O 1
ATOM 676 N N . SER A 1 84 ? -5.572 14.075 -12.719 1.00 57.22 84 SER A N 1
ATOM 677 C CA . SER A 1 84 ? -7.010 14.369 -12.791 1.00 57.22 84 SER A CA 1
ATOM 678 C C . SER A 1 84 ? -7.573 14.430 -14.216 1.00 57.22 84 SER A C 1
ATOM 680 O O . SER A 1 84 ? -8.789 14.456 -14.375 1.00 57.22 84 SER A O 1
ATOM 682 N N . SER A 1 85 ? -6.732 14.512 -15.250 1.00 49.66 85 SER A N 1
ATOM 683 C CA . SER A 1 85 ? -7.173 15.028 -16.552 1.00 49.66 85 SER A CA 1
ATOM 684 C C . SER A 1 85 ? -7.538 13.991 -17.618 1.00 49.66 85 SER A C 1
ATOM 686 O O . SER A 1 85 ? -8.274 14.361 -18.526 1.00 49.66 85 SER A O 1
ATOM 688 N N . SER A 1 86 ? -7.105 12.723 -17.568 1.00 51.12 86 SER A N 1
ATOM 689 C CA . SER A 1 86 ? -7.491 11.727 -18.605 1.00 51.12 86 SER A CA 1
ATOM 690 C C . SER A 1 86 ? -7.233 10.252 -18.256 1.00 51.12 86 SER A C 1
ATOM 692 O O . SER A 1 86 ? -7.374 9.391 -19.121 1.00 51.12 86 SER A O 1
ATOM 694 N N . THR A 1 87 ? -6.802 9.912 -17.038 1.00 56.72 87 THR A N 1
ATOM 695 C CA . THR A 1 87 ? -6.416 8.526 -16.721 1.00 56.72 87 THR A CA 1
ATOM 696 C C . THR A 1 87 ? -7.566 7.771 -16.063 1.00 56.72 87 THR A C 1
ATOM 698 O O . THR A 1 87 ? -8.023 8.172 -14.994 1.00 56.72 87 THR A O 1
ATOM 701 N N . SER A 1 88 ? -7.971 6.638 -16.649 1.00 64.31 88 SER A N 1
ATOM 702 C CA . SER A 1 88 ? -9.030 5.728 -16.167 1.00 64.31 88 SER A CA 1
ATOM 703 C C . SER A 1 88 ? -8.823 5.180 -14.748 1.00 64.31 88 SER A C 1
ATOM 705 O O . SER A 1 88 ? -9.694 4.497 -14.229 1.00 64.31 88 SER A O 1
ATOM 707 N N . PHE A 1 89 ? -7.691 5.480 -14.109 1.00 71.44 89 PHE A N 1
ATOM 708 C CA . PHE A 1 89 ? -7.275 4.872 -12.851 1.00 71.44 89 PHE A CA 1
ATOM 709 C C . PHE A 1 89 ? -7.514 5.736 -11.604 1.00 71.44 89 PHE A C 1
ATOM 711 O O . PHE A 1 89 ? -7.015 5.422 -10.530 1.00 71.44 89 PHE A O 1
ATOM 718 N N . ILE A 1 90 ? -8.254 6.845 -11.713 1.00 76.25 90 ILE A N 1
ATOM 719 C CA . ILE A 1 90 ? -8.418 7.810 -10.608 1.00 76.25 90 ILE A CA 1
ATOM 720 C C . ILE A 1 90 ? -9.091 7.219 -9.354 1.00 76.25 90 ILE A C 1
ATOM 722 O O . ILE A 1 90 ? -8.914 7.753 -8.254 1.00 76.25 90 ILE A O 1
ATOM 726 N N . HIS A 1 91 ? -9.849 6.134 -9.538 1.00 82.25 91 HIS A N 1
ATOM 727 C CA . HIS A 1 91 ? -10.554 5.387 -8.496 1.00 82.25 91 HIS A CA 1
ATOM 728 C C . HIS A 1 91 ? -9.876 4.062 -8.131 1.00 82.25 91 HIS A C 1
ATOM 730 O O . HIS A 1 91 ? -10.378 3.366 -7.252 1.00 82.25 91 HIS A O 1
ATOM 736 N N . GLU A 1 92 ? -8.762 3.720 -8.780 1.00 91.00 92 GLU A N 1
ATOM 737 C CA . GLU A 1 92 ? -8.043 2.477 -8.519 1.00 91.00 92 GLU A CA 1
ATOM 738 C C . GLU A 1 92 ? -7.231 2.589 -7.229 1.00 91.00 92 GLU A C 1
ATOM 740 O O . GLU A 1 92 ? -6.639 3.626 -6.909 1.00 91.00 92 GLU A O 1
ATOM 745 N N . TYR A 1 93 ? -7.203 1.501 -6.472 1.00 94.12 93 TYR A N 1
ATOM 746 C CA . TYR A 1 93 ? -6.443 1.377 -5.238 1.00 94.12 93 TYR A CA 1
ATOM 747 C C . TYR A 1 93 ? -6.052 -0.076 -5.016 1.00 94.12 93 TYR A C 1
ATOM 749 O O . TYR A 1 93 ? -6.722 -1.002 -5.469 1.00 94.12 93 TYR A O 1
ATOM 757 N N . PHE A 1 94 ? -4.987 -0.268 -4.253 1.00 95.62 94 PHE A N 1
ATOM 758 C CA . PHE A 1 94 ? -4.567 -1.572 -3.778 1.00 95.62 94 PHE A CA 1
ATOM 759 C C . PHE A 1 94 ? -4.819 -1.686 -2.287 1.00 95.62 94 PHE A C 1
ATOM 761 O O . PHE A 1 94 ? -4.750 -0.703 -1.547 1.00 95.62 94 PHE A O 1
ATOM 768 N N . VAL A 1 95 ? -5.113 -2.903 -1.847 1.00 96.00 95 VAL A N 1
ATOM 769 C CA . VAL A 1 95 ? -5.202 -3.223 -0.428 1.00 96.00 95 VAL A CA 1
ATOM 770 C C . VAL A 1 95 ? -4.130 -4.233 -0.095 1.00 96.00 95 VAL A C 1
ATOM 772 O O . VAL A 1 95 ? -3.973 -5.242 -0.783 1.00 96.00 95 VAL A O 1
ATOM 775 N N . PHE A 1 96 ? -3.402 -3.937 0.969 1.00 96.25 96 PHE A N 1
ATOM 776 C CA . PHE A 1 96 ? -2.337 -4.761 1.501 1.00 96.25 96 PHE A CA 1
ATOM 777 C C . PHE A 1 96 ? -2.691 -5.196 2.915 1.00 96.25 96 PHE A C 1
ATOM 779 O O . PHE A 1 96 ? -3.339 -4.462 3.663 1.00 96.25 96 PHE A O 1
ATOM 786 N N . ILE A 1 97 ? -2.295 -6.411 3.271 1.00 94.75 97 ILE A N 1
ATOM 787 C CA . ILE A 1 97 ? -2.538 -6.980 4.592 1.00 94.75 97 ILE A CA 1
ATOM 788 C C . ILE A 1 97 ? -1.274 -6.782 5.410 1.00 94.75 97 ILE A C 1
ATOM 790 O O . ILE A 1 97 ? -0.215 -7.305 5.073 1.00 94.75 97 ILE A O 1
ATOM 794 N N . LEU A 1 98 ? -1.394 -6.015 6.480 1.00 92.31 98 LEU A N 1
ATOM 795 C CA . LEU A 1 98 ? -0.330 -5.798 7.436 1.00 92.31 98 LEU A CA 1
ATOM 796 C C . LEU A 1 98 ? -0.510 -6.797 8.579 1.00 92.31 98 LEU A C 1
ATOM 798 O O . LEU A 1 98 ? -1.533 -6.787 9.263 1.00 92.31 98 LEU A O 1
ATOM 802 N N . ASN A 1 99 ? 0.464 -7.684 8.749 1.00 89.38 99 ASN A N 1
ATOM 803 C CA . ASN A 1 99 ? 0.472 -8.684 9.806 1.00 89.38 99 ASN A CA 1
ATOM 804 C C . ASN A 1 99 ? 1.498 -8.292 10.870 1.00 89.38 99 ASN A C 1
ATOM 806 O O . ASN A 1 99 ? 2.688 -8.556 10.708 1.00 89.38 99 ASN A O 1
ATOM 810 N N . ASP A 1 100 ? 1.026 -7.714 11.975 1.00 84.00 100 ASP A N 1
ATOM 811 C CA . ASP A 1 100 ? 1.889 -7.197 13.048 1.00 84.00 100 ASP A CA 1
ATOM 812 C C . ASP A 1 100 ? 2.671 -8.277 13.791 1.00 84.00 100 ASP A C 1
ATOM 814 O O . ASP A 1 100 ? 3.781 -8.032 14.264 1.00 84.00 100 ASP A O 1
ATOM 818 N N . ARG A 1 101 ? 2.146 -9.506 13.835 1.00 84.00 101 ARG A N 1
ATOM 819 C CA . ARG A 1 101 ? 2.845 -10.633 14.458 1.00 84.00 101 ARG A CA 1
ATOM 820 C C . ARG A 1 101 ? 4.028 -11.096 13.616 1.00 84.00 101 ARG A C 1
ATOM 822 O O . ARG A 1 101 ? 5.087 -11.384 14.164 1.00 84.00 101 ARG A O 1
ATOM 829 N N . LEU A 1 102 ? 3.828 -11.211 12.305 1.00 86.12 102 LEU A N 1
ATOM 830 C CA . LEU A 1 102 ? 4.885 -11.612 11.376 1.00 86.12 102 LEU A CA 1
ATOM 831 C C . LEU A 1 102 ? 5.778 -10.437 10.974 1.00 86.12 102 LEU A C 1
ATOM 833 O O . LEU A 1 102 ? 6.850 -10.666 10.429 1.00 86.12 102 LEU A O 1
ATOM 837 N N . ARG A 1 103 ? 5.338 -9.206 11.257 1.00 86.88 103 ARG A N 1
ATOM 838 C CA . ARG A 1 103 ? 5.928 -7.948 10.799 1.00 86.88 103 ARG A CA 1
ATOM 839 C C . ARG A 1 103 ? 6.113 -7.905 9.286 1.00 86.88 103 ARG A C 1
ATOM 841 O O . ARG A 1 103 ? 7.169 -7.550 8.777 1.00 86.88 103 ARG A O 1
ATOM 848 N N . ILE A 1 104 ? 5.070 -8.297 8.557 1.00 87.94 104 ILE A N 1
ATOM 849 C CA . ILE A 1 104 ? 5.087 -8.360 7.093 1.00 87.94 104 ILE A CA 1
ATOM 850 C C . ILE A 1 104 ? 3.898 -7.584 6.534 1.00 87.94 104 ILE A C 1
ATOM 852 O O . ILE A 1 104 ? 2.765 -7.756 6.984 1.00 87.94 104 ILE A O 1
ATOM 856 N N . LEU A 1 105 ? 4.162 -6.786 5.498 1.00 92.88 105 LEU A N 1
ATOM 857 C CA . LEU A 1 105 ? 3.142 -6.253 4.603 1.00 92.88 105 LEU A CA 1
ATOM 858 C C . LEU A 1 105 ? 3.013 -7.179 3.386 1.00 92.88 105 LEU A C 1
ATOM 860 O O . LEU A 1 105 ? 3.993 -7.451 2.679 1.00 92.88 105 LEU A O 1
ATOM 864 N N . GLN A 1 106 ? 1.813 -7.719 3.190 1.00 93.19 106 GLN A N 1
ATOM 865 C CA . GLN A 1 106 ? 1.504 -8.704 2.161 1.00 93.19 106 GLN A CA 1
ATOM 866 C C . GLN A 1 106 ? 0.594 -8.100 1.086 1.00 93.19 106 GLN A C 1
ATOM 868 O O . GLN A 1 106 ? -0.382 -7.416 1.416 1.00 93.19 106 GLN A O 1
ATOM 873 N N . PRO A 1 107 ? 0.881 -8.365 -0.195 1.00 92.62 107 PRO A N 1
ATOM 874 C CA . PRO A 1 107 ? -0.016 -8.007 -1.277 1.00 92.62 107 PRO A CA 1
ATOM 875 C C . PRO A 1 107 ? -1.276 -8.881 -1.261 1.00 92.62 107 PRO A C 1
ATOM 877 O O . PRO A 1 107 ? -1.297 -9.962 -0.675 1.00 92.62 107 PRO A O 1
ATOM 880 N N . THR A 1 108 ? -2.331 -8.395 -1.906 1.00 84.88 108 THR A N 1
ATOM 881 C CA . THR A 1 108 ? -3.518 -9.195 -2.242 1.00 84.88 108 THR A CA 1
ATOM 882 C C . THR A 1 108 ? -3.284 -9.994 -3.529 1.00 84.88 108 THR A C 1
ATOM 884 O O . THR A 1 108 ? -2.282 -9.794 -4.216 1.00 84.88 108 THR A O 1
ATOM 887 N N . ASP A 1 109 ? -4.200 -10.905 -3.865 1.00 79.00 109 ASP A N 1
ATOM 888 C CA . ASP A 1 109 ? -4.003 -12.002 -4.834 1.00 79.00 109 ASP A CA 1
ATOM 889 C C . ASP A 1 109 ? -3.967 -11.592 -6.327 1.00 79.00 109 ASP A C 1
ATOM 891 O O . ASP A 1 109 ? -4.397 -12.345 -7.196 1.00 79.00 109 ASP A O 1
ATOM 895 N N . SER A 1 110 ? -3.456 -10.402 -6.661 1.00 90.56 110 SER A N 1
ATOM 896 C CA . SER A 1 110 ? -3.303 -9.941 -8.048 1.00 90.56 110 SER A CA 1
ATOM 897 C C . SER A 1 110 ? -1.846 -9.607 -8.382 1.00 90.56 110 SER A C 1
ATOM 899 O O . SER A 1 110 ? -1.201 -8.907 -7.596 1.00 90.56 110 SER A O 1
ATOM 901 N N . PRO A 1 111 ? -1.323 -9.994 -9.563 1.00 92.81 111 PRO A N 1
ATOM 902 C CA . PRO A 1 111 ? 0.031 -9.618 -9.971 1.00 92.81 111 PRO A CA 1
ATOM 903 C C . PRO A 1 111 ? 0.293 -8.113 -9.930 1.00 92.81 111 PRO A C 1
ATOM 905 O O . PRO A 1 111 ? 1.363 -7.681 -9.505 1.00 92.81 111 PRO A O 1
ATOM 908 N N . ALA A 1 112 ? -0.711 -7.305 -10.280 1.00 94.50 112 ALA A N 1
ATOM 909 C CA . ALA A 1 112 ? -0.648 -5.854 -10.156 1.00 94.50 112 ALA A CA 1
ATOM 910 C C . ALA A 1 112 ? -0.402 -5.404 -8.705 1.00 94.50 112 ALA A C 1
ATOM 912 O O . ALA A 1 112 ? 0.436 -4.540 -8.473 1.00 94.50 112 ALA A O 1
ATOM 913 N N . GLY A 1 113 ? -1.067 -6.013 -7.718 1.00 95.62 113 GLY A N 1
ATOM 914 C CA . GLY A 1 113 ? -0.869 -5.696 -6.302 1.00 95.62 113 GLY A CA 1
ATOM 915 C C . GLY A 1 113 ? 0.525 -6.059 -5.796 1.00 95.62 113 GLY A C 1
ATOM 916 O O . GLY A 1 113 ? 1.137 -5.268 -5.079 1.00 95.62 113 GLY A O 1
ATOM 917 N N . TRP A 1 114 ? 1.061 -7.210 -6.212 1.00 96.19 114 TRP A N 1
ATOM 918 C CA . TRP A 1 114 ? 2.437 -7.610 -5.898 1.00 96.19 114 TRP A CA 1
ATOM 919 C C . TRP A 1 114 ? 3.458 -6.633 -6.486 1.00 96.19 114 TRP A C 1
ATOM 921 O O . TRP A 1 114 ? 4.331 -6.140 -5.769 1.00 96.19 114 TRP A O 1
ATOM 931 N N . LEU A 1 115 ? 3.311 -6.302 -7.770 1.00 96.19 115 LEU A N 1
ATOM 932 C CA . LEU A 1 115 ? 4.182 -5.357 -8.464 1.00 96.19 115 LEU A CA 1
ATOM 933 C C . LEU A 1 115 ? 4.069 -3.947 -7.880 1.00 96.19 115 LEU A C 1
ATOM 935 O O . LEU A 1 115 ? 5.078 -3.259 -7.740 1.00 96.19 115 LEU A O 1
ATOM 939 N N . TYR A 1 116 ? 2.864 -3.512 -7.504 1.00 96.69 116 TYR A N 1
ATOM 940 C CA . TYR A 1 116 ? 2.675 -2.192 -6.916 1.00 96.69 116 TYR A CA 1
ATOM 941 C C . TYR A 1 116 ? 3.307 -2.101 -5.531 1.00 96.69 116 TYR A C 1
ATOM 943 O O . TYR A 1 116 ? 3.992 -1.126 -5.235 1.00 96.69 116 TYR A O 1
ATOM 951 N N . LEU A 1 117 ? 3.159 -3.138 -4.704 1.00 96.50 117 LEU A N 1
ATOM 952 C CA . LEU A 1 117 ? 3.833 -3.197 -3.412 1.00 96.50 117 LEU A CA 1
ATOM 953 C C . LEU A 1 117 ? 5.362 -3.203 -3.572 1.00 96.50 117 LEU A C 1
ATOM 955 O O . LEU A 1 117 ? 6.054 -2.520 -2.818 1.00 96.50 117 LEU A O 1
ATOM 959 N N . ALA A 1 118 ? 5.889 -3.910 -4.576 1.00 95.56 118 ALA A N 1
ATOM 960 C CA . ALA A 1 118 ? 7.313 -3.887 -4.899 1.00 95.56 118 ALA A CA 1
ATOM 961 C C . ALA A 1 118 ? 7.785 -2.479 -5.294 1.00 95.56 118 ALA A C 1
ATOM 963 O O . ALA A 1 118 ? 8.775 -1.995 -4.751 1.00 95.56 118 ALA A O 1
ATOM 964 N N . LEU A 1 119 ? 7.039 -1.787 -6.164 1.00 95.81 119 LEU A N 1
ATOM 965 C CA . LEU A 1 119 ? 7.313 -0.396 -6.532 1.00 95.81 119 LEU A CA 1
ATOM 966 C C . LEU A 1 119 ? 7.317 0.521 -5.303 1.00 95.81 119 LEU A C 1
ATOM 968 O O . LEU A 1 119 ? 8.235 1.320 -5.144 1.00 95.81 119 LEU A O 1
ATOM 972 N N . LEU A 1 120 ? 6.327 0.402 -4.415 1.00 95.50 120 LEU A N 1
ATOM 973 C CA . LEU A 1 120 ? 6.272 1.204 -3.192 1.00 95.50 120 LEU A CA 1
ATOM 974 C C . LEU A 1 120 ? 7.487 0.938 -2.299 1.00 95.50 120 LEU A C 1
ATOM 976 O O . LEU A 1 120 ? 8.083 1.895 -1.814 1.00 95.50 120 LEU A O 1
ATOM 980 N N . HIS A 1 121 ? 7.899 -0.320 -2.125 1.00 93.81 121 HIS A N 1
ATOM 981 C CA . HIS A 1 121 ? 9.109 -0.668 -1.377 1.00 93.81 121 HIS A CA 1
ATOM 982 C C . HIS A 1 121 ? 10.392 -0.169 -2.044 1.00 93.81 121 HIS A C 1
ATOM 984 O O . HIS A 1 121 ? 11.281 0.280 -1.342 1.00 93.81 121 HIS A O 1
ATOM 990 N N . ALA A 1 122 ? 10.497 -0.178 -3.372 1.00 92.44 122 ALA A N 1
ATOM 991 C CA . ALA A 1 122 ? 11.650 0.397 -4.068 1.00 92.44 122 ALA A CA 1
ATOM 992 C C . ALA A 1 122 ? 11.731 1.922 -3.892 1.00 92.44 122 ALA A C 1
ATOM 994 O O . ALA A 1 122 ? 12.811 2.504 -3.814 1.00 92.44 122 ALA A O 1
ATOM 995 N N . MET A 1 123 ? 10.565 2.568 -3.836 1.00 91.62 123 MET A N 1
ATOM 996 C CA . MET A 1 123 ? 10.428 4.014 -3.705 1.00 91.62 123 MET A CA 1
ATOM 997 C C . MET A 1 123 ? 10.463 4.491 -2.257 1.00 91.62 123 MET A C 1
ATOM 999 O O . MET A 1 123 ? 10.521 5.692 -2.036 1.00 91.62 123 MET A O 1
ATOM 1003 N N . THR A 1 124 ? 10.427 3.608 -1.264 1.00 87.94 124 THR A N 1
ATOM 1004 C CA . THR A 1 124 ? 10.439 3.941 0.170 1.00 87.94 124 THR A CA 1
ATOM 1005 C C . THR A 1 124 ? 11.643 3.271 0.833 1.00 87.94 124 THR A C 1
ATOM 1007 O O . THR A 1 124 ? 12.160 2.301 0.308 1.00 87.94 124 THR A O 1
ATOM 1010 N N . SER A 1 125 ? 12.112 3.770 1.981 1.00 67.00 125 SER A N 1
ATOM 1011 C CA . SER A 1 125 ? 13.303 3.239 2.684 1.00 67.00 125 SER A CA 1
ATOM 1012 C C . SER A 1 125 ? 14.613 3.243 1.857 1.00 67.00 125 SER A C 1
ATOM 1014 O O . SER A 1 125 ? 14.890 2.406 1.002 1.00 67.00 125 SER A O 1
ATOM 1016 N N . HIS A 1 126 ? 15.479 4.198 2.191 1.00 64.94 126 HIS A N 1
ATOM 1017 C CA . HIS A 1 126 ? 16.840 4.344 1.678 1.00 64.94 126 HIS A CA 1
ATOM 1018 C C . HIS A 1 126 ? 17.737 4.759 2.850 1.00 64.94 126 HIS A C 1
ATOM 1020 O O . HIS A 1 126 ? 17.316 5.623 3.619 1.00 64.94 126 HIS A O 1
ATOM 1026 N N . PRO A 1 127 ? 18.983 4.281 2.999 1.00 63.88 127 PRO A N 1
ATOM 1027 C CA . PRO A 1 127 ? 19.518 2.918 2.881 1.00 63.88 127 PRO A CA 1
ATOM 1028 C C . PRO A 1 127 ? 19.335 2.082 4.172 1.00 63.88 127 PRO A C 1
ATOM 1030 O O . PRO A 1 127 ? 19.904 1.001 4.302 1.00 63.88 127 PRO A O 1
ATOM 1033 N N . LEU A 1 128 ? 18.607 2.605 5.164 1.00 70.88 128 LEU A N 1
ATOM 1034 C CA . LEU A 1 128 ? 18.453 1.955 6.463 1.00 70.88 128 LEU A CA 1
ATOM 1035 C C . LEU A 1 128 ? 17.341 0.897 6.430 1.00 70.88 128 LEU A C 1
ATOM 1037 O O . LEU A 1 128 ? 16.278 1.164 5.853 1.00 70.88 128 LEU A O 1
ATOM 1041 N N . PRO A 1 129 ? 17.552 -0.269 7.070 1.00 77.56 129 PRO A N 1
ATOM 1042 C CA . PRO A 1 129 ? 16.510 -1.265 7.237 1.00 77.56 129 PRO A CA 1
ATOM 1043 C C . PRO A 1 129 ? 15.266 -0.660 7.880 1.00 77.56 129 PRO A C 1
ATOM 1045 O O . PRO A 1 129 ? 15.336 0.109 8.840 1.00 77.56 129 PRO A O 1
ATOM 1048 N N . ASP A 1 130 ? 14.121 -1.033 7.334 1.00 74.88 130 ASP A N 1
ATOM 1049 C CA . ASP A 1 130 ? 12.821 -0.756 7.906 1.00 74.88 130 ASP A CA 1
ATOM 1050 C C . ASP A 1 130 ? 12.739 -1.386 9.305 1.00 74.88 130 ASP A C 1
ATOM 1052 O O . ASP A 1 130 ? 12.991 -2.580 9.466 1.00 74.88 130 ASP A O 1
ATOM 1056 N N . GLN A 1 131 ? 12.411 -0.597 10.330 1.00 69.88 131 GLN A N 1
ATOM 1057 C CA . GLN A 1 131 ? 12.373 -1.080 11.717 1.00 69.88 131 GLN A CA 1
ATOM 1058 C C . GLN A 1 131 ? 11.313 -2.166 11.935 1.00 69.88 131 GLN A C 1
ATOM 1060 O O . GLN A 1 131 ? 11.439 -2.988 12.846 1.00 69.88 131 GLN A O 1
ATOM 1065 N N . TYR A 1 132 ? 10.268 -2.169 11.109 1.00 75.81 132 TYR A N 1
ATOM 1066 C CA . TYR A 1 132 ? 9.198 -3.143 11.175 1.00 75.81 132 TYR A CA 1
ATOM 1067 C C . TYR A 1 132 ? 9.646 -4.466 10.552 1.00 75.81 132 TYR A C 1
ATOM 1069 O O . TYR A 1 132 ? 9.609 -5.490 11.228 1.00 75.81 132 TYR A O 1
ATOM 1077 N N . MET A 1 133 ? 10.155 -4.454 9.318 1.00 76.06 133 MET A N 1
ATOM 1078 C CA . MET A 1 133 ? 10.553 -5.689 8.620 1.00 76.06 133 MET A CA 1
ATOM 1079 C C . MET A 1 133 ? 11.975 -6.181 8.917 1.00 76.06 133 MET A C 1
ATOM 1081 O O . MET A 1 133 ? 12.282 -7.341 8.655 1.00 76.06 133 MET A O 1
ATOM 1085 N N . GLY A 1 134 ? 12.866 -5.321 9.409 1.00 81.00 134 GLY A N 1
ATOM 1086 C CA . GLY A 1 134 ? 14.298 -5.614 9.528 1.00 81.00 134 GLY A CA 1
ATOM 1087 C C . GLY A 1 134 ? 15.027 -5.724 8.181 1.00 81.00 134 GLY A C 1
ATOM 1088 O O . GLY A 1 134 ? 16.141 -6.233 8.138 1.00 81.00 134 GLY A O 1
ATOM 1089 N N . MET A 1 135 ? 14.407 -5.262 7.092 1.00 85.00 135 MET A N 1
ATOM 1090 C CA . MET A 1 135 ? 14.932 -5.301 5.723 1.00 85.00 135 MET A CA 1
ATOM 1091 C C . MET A 1 135 ? 14.818 -3.917 5.092 1.00 85.00 135 MET A C 1
ATOM 1093 O O . MET A 1 135 ? 13.923 -3.145 5.432 1.00 85.00 135 MET A O 1
ATOM 1097 N N . THR A 1 136 ? 15.698 -3.587 4.157 1.00 88.62 136 THR A N 1
ATOM 1098 C CA . THR A 1 136 ? 15.569 -2.365 3.356 1.00 88.62 136 THR A CA 1
ATOM 1099 C C . THR A 1 136 ? 14.394 -2.469 2.381 1.00 88.62 136 THR A C 1
ATOM 1101 O O . THR A 1 136 ? 13.988 -3.563 1.970 1.00 88.62 136 THR A O 1
ATOM 1104 N N . GLY A 1 137 ? 13.866 -1.318 1.956 1.00 88.19 137 GLY A N 1
ATOM 1105 C CA . GLY A 1 137 ? 12.848 -1.266 0.905 1.00 88.19 137 GLY A CA 1
ATOM 1106 C C . GLY A 1 137 ? 13.300 -1.972 -0.378 1.00 88.19 137 GLY A C 1
ATOM 1107 O O . GLY A 1 137 ? 12.544 -2.739 -0.974 1.00 88.19 137 GLY A O 1
ATOM 1108 N N . MET A 1 138 ? 14.573 -1.825 -0.754 1.00 89.31 138 MET A N 1
ATOM 1109 C CA . MET A 1 138 ? 15.111 -2.475 -1.949 1.00 89.31 138 MET A CA 1
ATOM 1110 C C . MET A 1 138 ? 15.135 -4.006 -1.845 1.00 89.31 138 MET A C 1
ATOM 1112 O O . MET A 1 138 ? 14.697 -4.691 -2.770 1.00 89.31 138 MET A O 1
ATOM 1116 N N . GLU A 1 139 ? 15.606 -4.563 -0.726 1.00 91.19 139 GLU A N 1
ATOM 1117 C CA . GLU A 1 139 ? 15.616 -6.018 -0.512 1.00 91.19 139 GLU A CA 1
ATOM 1118 C C . GLU A 1 139 ? 14.199 -6.591 -0.574 1.00 91.19 139 GLU A C 1
ATOM 1120 O O . GLU A 1 139 ? 13.958 -7.611 -1.226 1.00 91.19 139 GLU A O 1
ATOM 1125 N N . ARG A 1 140 ? 13.235 -5.901 0.049 1.00 91.88 140 ARG A N 1
ATOM 1126 C CA . ARG A 1 140 ? 11.834 -6.320 0.019 1.00 91.88 140 ARG A CA 1
ATOM 1127 C C . ARG A 1 140 ? 11.232 -6.223 -1.384 1.00 91.88 140 ARG A C 1
ATOM 1129 O O . ARG A 1 140 ? 10.495 -7.125 -1.781 1.00 91.88 140 ARG A O 1
ATOM 1136 N N . CYS A 1 141 ? 11.561 -5.178 -2.143 1.00 93.31 141 CYS A N 1
ATOM 1137 C CA . CYS A 1 141 ? 11.172 -5.043 -3.547 1.00 93.31 141 CYS A CA 1
ATOM 1138 C C . CYS A 1 141 ? 11.640 -6.250 -4.371 1.00 93.31 141 CYS A C 1
ATOM 1140 O O . CYS A 1 141 ? 10.817 -6.913 -5.003 1.00 93.31 141 CYS A O 1
ATOM 1142 N N . PHE A 1 142 ? 12.930 -6.598 -4.309 1.00 92.81 142 PHE A N 1
ATOM 1143 C CA . PHE A 1 142 ? 13.458 -7.753 -5.037 1.00 92.81 142 PHE A CA 1
ATOM 1144 C C . PHE A 1 142 ? 12.789 -9.060 -4.617 1.00 92.81 142 PHE A C 1
ATOM 1146 O O . PHE A 1 142 ? 12.420 -9.861 -5.475 1.00 92.81 142 PHE A O 1
ATOM 1153 N N . GLN A 1 143 ? 12.573 -9.263 -3.316 1.00 93.31 143 GLN A N 1
ATOM 1154 C CA . GLN A 1 143 ? 11.882 -10.449 -2.818 1.00 93.31 143 GLN A CA 1
ATOM 1155 C C . GLN A 1 143 ? 10.469 -10.583 -3.413 1.00 93.31 143 GLN A C 1
ATOM 1157 O O . GLN A 1 143 ? 10.055 -11.685 -3.774 1.00 93.31 143 GLN A O 1
ATOM 1162 N N . LEU A 1 144 ? 9.733 -9.475 -3.539 1.00 94.25 144 LEU A N 1
ATOM 1163 C CA . LEU A 1 144 ? 8.407 -9.456 -4.159 1.00 94.25 144 LEU A CA 1
ATOM 1164 C C . LEU A 1 144 ? 8.482 -9.712 -5.671 1.00 94.25 144 LEU A C 1
ATOM 1166 O O . LEU A 1 144 ? 7.720 -10.5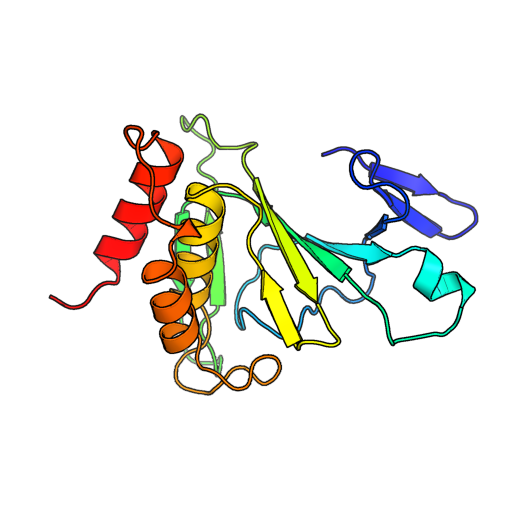37 -6.173 1.00 94.25 144 LEU A O 1
ATOM 1170 N N . LEU A 1 145 ? 9.413 -9.077 -6.390 1.00 93.81 145 LEU A N 1
ATOM 1171 C CA . LEU A 1 145 ? 9.587 -9.247 -7.842 1.00 93.81 145 LEU A CA 1
ATOM 1172 C C . LEU A 1 145 ? 9.979 -10.675 -8.243 1.00 93.81 145 LEU A C 1
ATOM 1174 O O . LEU A 1 145 ? 9.537 -11.167 -9.280 1.00 93.81 145 LEU A O 1
ATOM 1178 N N . HIS A 1 146 ? 10.770 -11.353 -7.410 1.00 93.69 146 HIS A N 1
ATOM 1179 C CA . HIS A 1 146 ? 11.150 -12.753 -7.611 1.00 93.69 146 HIS A CA 1
ATOM 1180 C C . HIS A 1 146 ? 10.071 -13.755 -7.184 1.00 93.69 146 HIS A C 1
ATOM 1182 O O . HIS A 1 146 ? 10.216 -14.952 -7.432 1.00 93.69 146 HIS A O 1
ATOM 1188 N N . SER A 1 147 ? 8.997 -13.301 -6.539 1.00 92.44 147 SER A N 1
ATOM 1189 C CA . SER A 1 147 ? 7.907 -14.185 -6.142 1.00 92.44 147 SER A CA 1
ATOM 1190 C C . SER A 1 147 ? 7.033 -14.578 -7.336 1.00 92.44 147 SER A C 1
ATOM 1192 O O . SER A 1 147 ? 6.817 -13.797 -8.265 1.00 92.44 147 SER A O 1
ATOM 1194 N N . ALA A 1 148 ? 6.433 -15.768 -7.255 1.00 89.12 148 ALA A N 1
ATOM 1195 C CA . ALA A 1 148 ? 5.457 -16.226 -8.242 1.00 89.12 148 ALA A CA 1
ATOM 1196 C C . ALA A 1 148 ? 4.213 -15.318 -8.327 1.00 89.12 148 ALA A C 1
ATOM 1198 O O . ALA A 1 148 ? 3.514 -15.341 -9.335 1.00 89.12 148 ALA A O 1
ATOM 1199 N N . GLY A 1 149 ? 3.947 -14.493 -7.304 1.00 88.50 149 GLY A N 1
ATOM 1200 C CA . GLY A 1 149 ? 2.807 -13.578 -7.282 1.00 88.50 149 GLY A CA 1
ATOM 1201 C C . GLY A 1 149 ? 2.888 -12.465 -8.328 1.00 88.50 149 GLY A C 1
ATOM 1202 O O . GLY A 1 149 ? 1.852 -11.994 -8.778 1.00 88.50 149 GLY A O 1
ATOM 1203 N N . CYS A 1 150 ? 4.090 -12.083 -8.777 1.00 88.69 150 CYS A N 1
ATOM 1204 C CA . CYS A 1 150 ? 4.269 -11.111 -9.865 1.00 88.69 150 CYS A CA 1
ATOM 1205 C C . CYS A 1 150 ? 4.072 -11.719 -11.268 1.00 88.69 150 CYS A C 1
ATOM 1207 O O . CYS A 1 150 ? 4.050 -10.991 -12.268 1.00 88.69 150 CYS A O 1
ATOM 1209 N N . TRP A 1 151 ? 3.994 -13.047 -11.375 1.00 87.12 151 TRP A N 1
ATOM 1210 C CA . TRP A 1 151 ? 3.976 -13.742 -12.657 1.00 87.12 151 TRP A CA 1
ATOM 1211 C C . TRP A 1 151 ? 2.538 -13.988 -13.103 1.00 87.12 151 TRP A C 1
ATOM 1213 O O . TRP A 1 151 ? 1.663 -14.326 -12.310 1.00 87.12 151 TRP A O 1
ATOM 1223 N N . SER A 1 152 ? 2.292 -13.810 -14.398 1.00 85.44 152 SER A N 1
ATOM 1224 C CA . SER A 1 152 ? 0.985 -14.021 -15.011 1.00 85.44 152 SER A CA 1
ATOM 1225 C C . SER A 1 152 ? 1.135 -14.916 -16.231 1.00 85.44 152 SER A C 1
ATOM 1227 O O . SER A 1 152 ? 2.050 -14.735 -17.032 1.00 85.44 152 SER A O 1
ATOM 1229 N N . THR A 1 153 ? 0.219 -15.869 -16.392 1.00 85.62 153 THR A N 1
ATOM 1230 C CA . THR A 1 153 ? 0.081 -16.664 -17.624 1.00 85.62 153 THR A CA 1
ATOM 1231 C C . THR A 1 153 ? -0.734 -15.936 -18.695 1.00 85.62 153 THR A C 1
ATOM 1233 O O . THR A 1 153 ? -0.776 -16.370 -19.844 1.00 85.62 153 THR A O 1
ATOM 1236 N N . GLN A 1 154 ? -1.376 -14.823 -18.330 1.00 88.19 154 GLN A N 1
ATOM 1237 C CA . GLN A 1 154 ? -2.144 -13.956 -19.218 1.00 88.19 154 GLN A CA 1
ATOM 1238 C C . GLN A 1 154 ? -1.375 -12.663 -19.530 1.00 88.19 154 GLN A C 1
ATOM 1240 O O . GLN A 1 154 ? -0.557 -12.226 -18.711 1.00 88.19 154 GLN A O 1
ATOM 1245 N N . PRO A 1 155 ? -1.649 -12.012 -20.676 1.00 88.75 155 PRO A N 1
ATOM 1246 C CA . PRO A 1 155 ? -1.078 -10.706 -20.988 1.00 88.75 155 PRO A CA 1
ATOM 1247 C C . PRO A 1 155 ? -1.337 -9.679 -19.881 1.00 88.75 155 PRO A C 1
ATOM 1249 O O . PRO A 1 155 ? -2.436 -9.609 -19.334 1.00 88.75 155 PRO A O 1
ATOM 1252 N N . TYR A 1 156 ? -0.333 -8.853 -19.584 1.00 89.12 156 TYR A N 1
ATOM 1253 C CA . TYR A 1 156 ? -0.463 -7.786 -18.595 1.00 89.12 156 TYR A CA 1
ATOM 1254 C C . TYR A 1 156 ? -1.436 -6.698 -19.056 1.00 89.12 156 TYR A C 1
ATOM 1256 O O . TYR A 1 156 ? -1.315 -6.165 -20.166 1.00 89.12 156 TYR A O 1
ATOM 1264 N N . ASP A 1 157 ? -2.362 -6.346 -18.168 1.00 90.00 157 ASP A N 1
ATOM 1265 C CA . ASP A 1 157 ? -3.304 -5.251 -18.355 1.00 90.00 157 ASP A CA 1
ATOM 1266 C C . ASP A 1 157 ? -2.610 -3.876 -18.305 1.00 90.00 157 ASP A C 1
ATOM 1268 O O . ASP A 1 157 ? -1.400 -3.740 -18.078 1.00 90.00 157 ASP A O 1
ATOM 1272 N N . SER A 1 158 ? -3.378 -2.815 -18.554 1.00 90.56 158 SER A N 1
ATOM 1273 C CA . SER A 1 158 ? -2.843 -1.453 -18.588 1.00 90.56 158 SER A CA 1
ATOM 1274 C C . SER A 1 158 ? -2.294 -0.987 -17.237 1.00 90.56 158 SER A C 1
ATOM 1276 O O . SER A 1 158 ? -1.315 -0.240 -17.218 1.00 90.56 158 SER A O 1
ATOM 1278 N N . ILE A 1 159 ? -2.895 -1.430 -16.125 1.00 91.38 159 ILE A N 1
ATOM 1279 C CA . ILE A 1 159 ? -2.449 -1.097 -14.764 1.00 91.38 159 ILE A CA 1
ATOM 1280 C C . ILE A 1 159 ? -1.089 -1.741 -14.510 1.00 91.38 159 ILE A C 1
ATOM 1282 O O . ILE A 1 159 ? -0.125 -1.048 -14.186 1.00 91.38 159 ILE A O 1
ATOM 1286 N N . THR A 1 160 ? -0.972 -3.045 -14.753 1.00 93.50 160 THR A N 1
ATOM 1287 C CA . THR A 1 160 ? 0.273 -3.785 -14.552 1.00 93.50 160 THR A CA 1
ATOM 1288 C C . THR A 1 160 ? 1.395 -3.245 -15.430 1.00 93.50 160 THR A C 1
ATOM 1290 O O . THR A 1 160 ? 2.506 -3.016 -14.951 1.00 93.50 160 THR A O 1
ATOM 1293 N N . ARG A 1 161 ? 1.107 -2.953 -16.706 1.00 92.94 161 ARG A N 1
ATOM 1294 C CA . ARG A 1 161 ? 2.082 -2.325 -17.608 1.00 92.94 161 ARG A CA 1
ATOM 1295 C C . ARG A 1 161 ? 2.553 -0.972 -17.077 1.00 92.94 161 ARG A C 1
ATOM 1297 O O . ARG A 1 161 ? 3.742 -0.680 -17.150 1.00 92.94 161 ARG A O 1
ATOM 1304 N N . ASN A 1 162 ? 1.649 -0.150 -16.545 1.00 93.56 162 ASN A N 1
ATOM 1305 C CA . ASN A 1 162 ? 2.014 1.141 -15.970 1.00 93.56 162 ASN A CA 1
ATOM 1306 C C . ASN A 1 162 ? 2.950 0.982 -14.762 1.00 93.56 162 ASN A C 1
ATOM 1308 O O . ASN A 1 162 ? 3.957 1.682 -14.687 1.00 93.56 162 ASN A O 1
ATOM 1312 N N . ILE A 1 163 ? 2.664 0.033 -13.869 1.00 95.25 163 ILE A N 1
ATOM 1313 C CA . ILE A 1 163 ? 3.515 -0.263 -12.709 1.00 95.25 163 ILE A CA 1
ATOM 1314 C C . ILE A 1 163 ? 4.912 -0.700 -13.162 1.00 95.25 163 ILE A C 1
ATOM 1316 O O . ILE A 1 163 ? 5.907 -0.156 -12.690 1.00 95.25 163 ILE A O 1
ATOM 1320 N N . LEU A 1 164 ? 4.999 -1.628 -14.121 1.00 95.19 164 LEU A N 1
ATOM 1321 C CA . LEU A 1 164 ? 6.275 -2.110 -14.659 1.00 95.19 164 LEU A CA 1
ATOM 1322 C C . LEU A 1 164 ? 7.093 -0.992 -15.313 1.00 95.19 164 LEU A C 1
ATOM 1324 O O . LEU A 1 164 ? 8.305 -0.936 -15.126 1.00 95.19 164 LEU A O 1
ATOM 1328 N N . LEU A 1 165 ? 6.444 -0.072 -16.035 1.00 95.06 165 LEU A N 1
ATOM 1329 C CA . LEU A 1 165 ? 7.118 1.104 -16.590 1.00 95.06 165 LEU A CA 1
ATOM 1330 C C . LEU A 1 165 ? 7.687 1.997 -15.485 1.00 95.06 165 LEU A C 1
ATOM 1332 O O . LEU A 1 165 ? 8.818 2.455 -15.616 1.00 95.06 165 LEU A O 1
ATOM 1336 N N . GLN A 1 166 ? 6.954 2.210 -14.388 1.00 95.19 166 GLN A N 1
ATOM 1337 C CA . GLN A 1 166 ? 7.477 2.958 -13.241 1.00 95.19 166 GLN A CA 1
ATOM 1338 C C . GLN A 1 166 ? 8.693 2.250 -12.619 1.00 95.19 166 GLN A C 1
ATOM 1340 O O . GLN A 1 166 ? 9.719 2.892 -12.415 1.00 95.19 166 GLN A O 1
ATOM 1345 N N . ILE A 1 167 ? 8.640 0.930 -12.411 1.00 94.94 167 ILE A N 1
ATOM 1346 C CA . ILE A 1 167 ? 9.785 0.147 -11.905 1.00 94.94 167 ILE A CA 1
ATOM 1347 C C . ILE A 1 167 ? 10.996 0.252 -12.846 1.00 94.94 167 ILE A C 1
ATOM 1349 O O . ILE A 1 167 ? 12.125 0.438 -12.393 1.00 94.94 167 ILE A O 1
ATOM 1353 N N . ALA A 1 168 ? 10.780 0.195 -14.162 1.00 94.69 168 ALA A N 1
ATOM 1354 C CA . ALA A 1 168 ? 11.853 0.332 -15.143 1.00 94.69 168 ALA A CA 1
ATOM 1355 C C . ALA A 1 168 ? 12.576 1.689 -15.037 1.00 94.69 168 ALA A C 1
ATOM 1357 O O . ALA A 1 168 ? 13.789 1.740 -15.217 1.00 94.69 168 ALA A O 1
ATOM 1358 N N . THR A 1 169 ? 11.873 2.778 -14.692 1.00 93.19 169 THR A N 1
ATOM 1359 C CA . THR A 1 169 ? 12.499 4.111 -14.544 1.00 93.19 169 THR A CA 1
ATOM 1360 C C . THR A 1 169 ? 13.474 4.226 -13.373 1.00 93.19 169 THR A C 1
ATOM 1362 O O . THR A 1 169 ? 14.361 5.076 -13.413 1.00 93.19 169 THR A O 1
ATOM 1365 N N . ILE A 1 170 ? 13.330 3.376 -12.355 1.00 89.75 170 ILE A N 1
ATOM 1366 C CA . ILE A 1 170 ? 14.178 3.366 -11.152 1.00 89.75 170 ILE A CA 1
ATOM 1367 C C . ILE A 1 170 ? 15.172 2.200 -11.136 1.00 89.75 170 ILE A C 1
ATOM 1369 O O . ILE A 1 170 ? 15.944 2.053 -10.190 1.00 89.75 170 ILE A O 1
ATOM 1373 N N . SER A 1 171 ? 15.148 1.360 -12.170 1.00 88.06 171 SER A N 1
ATOM 1374 C CA . SER A 1 171 ? 16.048 0.219 -12.290 1.00 88.06 171 SER A CA 1
ATOM 1375 C C . SER A 1 171 ? 17.450 0.678 -12.721 1.00 88.06 171 SER A C 1
ATOM 1377 O O . SER A 1 171 ? 17.564 1.600 -13.536 1.00 88.06 171 SER A O 1
ATOM 1379 N N . PRO A 1 172 ? 18.527 0.051 -12.209 1.00 82.69 172 PRO A N 1
ATOM 1380 C CA . PRO A 1 172 ? 19.882 0.281 -12.706 1.00 82.69 172 PRO A CA 1
ATOM 1381 C C . PRO A 1 172 ? 19.977 0.038 -14.220 1.00 82.69 172 PRO A C 1
ATOM 1383 O O . PRO A 1 172 ? 19.280 -0.830 -14.748 1.00 82.69 172 PRO A O 1
ATOM 1386 N N . LYS A 1 173 ? 20.832 0.809 -14.900 1.00 72.25 173 LYS A N 1
ATOM 1387 C CA . LYS A 1 173 ? 21.132 0.641 -16.330 1.00 72.25 173 LYS A CA 1
ATOM 1388 C C . LYS A 1 173 ? 22.260 -0.351 -16.560 1.00 72.25 173 LYS A C 1
ATOM 1390 O O . LYS A 1 173 ? 23.192 -0.358 -15.726 1.00 72.25 173 LYS A O 1
#

Foldseek 3Di:
DDWDADPVVRWIHDPVDPQKTFDPPPDLLDLAQEPFWTKIWGVVCVVPVDPAFTFIKIKGQAAQWDWADDPPDPWTHIYGDQDPPDDPRNPPIFIWTQGQNQLDTHGPQALLRLLQQLLSLLRGFPPAQRPSNSHHSNVSSVVSCPDCSNDDPDDDDPSNVVSVVSVVVSDDD